Protein AF-A0A9D7RWX4-F1 (afdb_monomer_lite)

Foldseek 3Di:
DADDFDDDDPPPDFDFAWGDKDWDWDQDPVVRDTDIDIDIDTDTDDPDPVVVLVPDPLLSLLLVLLVVLLVLLVVLLVCLVVVNLVVSLVSLLVSLVVLCVSCVSSVPVPSPVSSVVSNVVSVCSPPPVCSVVVVVVSVVVSVVSVPPPD

pLDDT: mean 77.72, std 14.21, range [32.22, 95.69]

Secondary structure (DSSP, 8-state):
-----------SS--EEEEEEEEEEEEETTTTEEEEEEEEEEEE--S-HHHHHHH--HHHHHHHHHHHHHHHHHHHHHHHHTT-HHHHHHHHHHHHHHHHHHHHHHT-HHHHHHHHHHHHHHHHTT-TTTHHHHHHHHHHHHHHHHHS--

Radius of gyration: 19.81 Å; chains: 1; bounding box: 46×36×54 Å

Sequence (150 aa):
MLTEAEVMPDIGQHIVSPIADVNLLYFDMASKNNIDYWQYVSTKVTNDQNLVNTTLNRDVLIAVNEQNAAAIQKTAIDLRDQGKVHDAKALLDEMAETLKKAGELLASPRLTKYSETLEQSAQTIENDAQWNENRKQNTSTMFSVSFNVS

Structure (mmCIF, N/CA/C/O backbone):
data_AF-A0A9D7RWX4-F1
#
_entry.id   AF-A0A9D7RWX4-F1
#
loop_
_atom_site.group_PDB
_atom_site.id
_atom_site.type_symbol
_atom_site.label_atom_id
_atom_site.label_alt_id
_atom_site.label_comp_id
_atom_site.label_asym_id
_atom_site.label_entity_id
_atom_site.label_seq_id
_atom_site.pdbx_PDB_ins_code
_atom_site.Cartn_x
_atom_site.Cartn_y
_atom_site.Cartn_z
_atom_site.occupancy
_atom_site.B_iso_or_equiv
_atom_site.auth_seq_id
_atom_site.auth_comp_id
_atom_site.auth_asym_id
_atom_site.auth_atom_id
_atom_site.pdbx_PDB_model_num
ATOM 1 N N . MET A 1 1 ? -3.589 -3.841 -14.713 1.00 49.16 1 MET A N 1
ATOM 2 C CA . MET A 1 1 ? -3.731 -4.986 -13.785 1.00 49.16 1 MET A CA 1
ATOM 3 C C . MET A 1 1 ? -2.341 -5.323 -13.286 1.00 49.16 1 MET A C 1
ATOM 5 O O . MET A 1 1 ? -1.462 -5.498 -14.119 1.00 49.16 1 MET A O 1
ATOM 9 N N . LEU A 1 2 ? -2.127 -5.325 -11.972 1.00 51.78 2 LEU A N 1
ATOM 10 C CA . LEU A 1 2 ? -0.838 -5.673 -11.378 1.00 51.78 2 LEU A CA 1
ATOM 11 C C . LEU A 1 2 ? -0.927 -7.108 -10.854 1.00 51.78 2 LEU A C 1
ATOM 13 O O . LEU A 1 2 ? -1.963 -7.495 -10.320 1.00 51.78 2 LEU A O 1
ATOM 17 N N . THR A 1 3 ? 0.125 -7.894 -11.073 1.00 60.34 3 THR A N 1
ATOM 18 C CA . THR A 1 3 ? 0.189 -9.301 -10.659 1.00 60.34 3 THR A CA 1
ATOM 19 C C . THR A 1 3 ? 1.406 -9.477 -9.767 1.00 60.34 3 THR A C 1
ATOM 21 O O . THR A 1 3 ? 2.497 -9.047 -10.138 1.00 60.34 3 THR A O 1
ATOM 24 N N . GLU A 1 4 ? 1.214 -10.090 -8.605 1.00 57.94 4 GLU A N 1
ATOM 25 C CA . GLU A 1 4 ? 2.288 -10.450 -7.683 1.00 57.94 4 GLU A CA 1
ATOM 26 C C . GLU A 1 4 ? 2.523 -11.963 -7.752 1.00 57.94 4 GLU A C 1
ATOM 28 O O . GLU A 1 4 ? 1.570 -12.741 -7.817 1.00 57.94 4 GLU A O 1
ATOM 33 N N . ALA A 1 5 ? 3.788 -12.379 -7.782 1.00 67.38 5 ALA A N 1
ATOM 34 C CA . ALA A 1 5 ? 4.178 -13.783 -7.814 1.00 67.38 5 ALA A CA 1
ATOM 35 C C . ALA A 1 5 ? 5.384 -14.005 -6.897 1.00 67.38 5 ALA A C 1
ATOM 37 O O . ALA A 1 5 ? 6.407 -13.332 -7.036 1.00 67.38 5 ALA A O 1
ATOM 38 N N . GLU A 1 6 ? 5.271 -14.968 -5.983 1.00 60.38 6 GLU A N 1
ATOM 39 C CA . GLU A 1 6 ? 6.378 -15.427 -5.145 1.00 60.38 6 GLU A CA 1
ATOM 40 C C . GLU A 1 6 ? 7.108 -16.577 -5.851 1.00 60.38 6 GLU A C 1
ATOM 42 O O . GLU A 1 6 ? 6.484 -17.525 -6.332 1.00 60.38 6 GLU A O 1
ATOM 47 N N . VAL A 1 7 ? 8.437 -16.497 -5.938 1.00 65.94 7 VAL A N 1
ATOM 48 C CA . VAL A 1 7 ? 9.267 -17.487 -6.637 1.00 65.94 7 VAL A CA 1
ATOM 49 C C . VAL A 1 7 ? 10.266 -18.077 -5.654 1.00 65.94 7 VAL A C 1
ATOM 51 O O . VAL A 1 7 ? 11.045 -17.342 -5.049 1.00 65.94 7 VAL A O 1
ATOM 54 N N . MET A 1 8 ? 10.277 -19.406 -5.511 1.00 59.09 8 MET A N 1
ATOM 55 C CA . MET A 1 8 ? 11.283 -20.076 -4.688 1.00 59.09 8 MET A CA 1
ATOM 56 C C . MET A 1 8 ? 12.665 -19.984 -5.353 1.00 59.09 8 MET A C 1
ATOM 58 O O . MET A 1 8 ? 12.787 -20.322 -6.533 1.00 59.09 8 MET A O 1
ATOM 62 N N . PRO A 1 9 ? 13.712 -19.543 -4.631 1.00 57.97 9 PRO A N 1
ATOM 63 C CA . PRO A 1 9 ? 15.046 -19.462 -5.201 1.00 57.97 9 PRO A CA 1
ATOM 64 C C . PRO A 1 9 ? 15.629 -20.869 -5.369 1.00 57.97 9 PRO A C 1
ATOM 66 O O . PRO A 1 9 ? 15.852 -21.575 -4.385 1.00 57.97 9 PRO A O 1
ATOM 69 N N . ASP A 1 10 ? 15.924 -21.266 -6.607 1.00 58.44 10 ASP A N 1
ATOM 70 C CA . ASP A 1 10 ? 16.865 -22.359 -6.844 1.00 58.44 10 ASP A CA 1
ATOM 71 C C . ASP A 1 10 ? 18.276 -21.815 -6.585 1.00 58.44 10 ASP A C 1
ATOM 73 O O . ASP A 1 10 ? 18.762 -20.911 -7.265 1.00 58.44 10 ASP A O 1
ATOM 77 N N . ILE A 1 11 ? 18.909 -22.316 -5.527 1.00 53.94 11 ILE A N 1
ATOM 78 C CA . ILE A 1 11 ? 20.199 -21.832 -5.011 1.00 53.94 11 ILE A CA 1
ATOM 79 C C . ILE A 1 11 ? 21.364 -22.293 -5.920 1.00 53.94 11 ILE A C 1
ATOM 81 O O . ILE A 1 11 ? 22.528 -21.957 -5.688 1.00 53.94 11 ILE A O 1
ATOM 85 N N . GLY A 1 12 ? 21.067 -23.065 -6.972 1.00 48.22 12 GLY A N 1
ATOM 86 C CA . GLY A 1 12 ? 22.015 -23.561 -7.960 1.00 48.22 12 GLY A CA 1
ATOM 87 C C . GLY A 1 12 ? 22.124 -22.682 -9.208 1.00 48.22 12 GLY A C 1
ATOM 88 O O . GLY A 1 12 ? 21.481 -22.947 -10.210 1.00 48.22 12 GLY A O 1
ATOM 89 N N . GLN A 1 13 ? 23.072 -21.740 -9.194 1.00 46.47 13 GLN A N 1
ATOM 90 C CA . GLN A 1 13 ? 23.571 -20.984 -10.360 1.00 46.47 13 GLN A CA 1
ATOM 91 C C . GLN A 1 13 ? 22.641 -19.899 -10.936 1.00 46.47 13 GLN A C 1
ATOM 93 O O . GLN A 1 13 ? 21.438 -19.883 -10.728 1.00 46.47 13 GLN A O 1
ATOM 98 N N . HIS A 1 14 ? 23.249 -18.939 -11.647 1.00 50.00 14 HIS A N 1
ATOM 99 C CA . HIS A 1 14 ? 22.604 -17.814 -12.334 1.00 50.00 14 HIS A CA 1
ATOM 100 C C . HIS A 1 14 ? 21.616 -18.284 -13.415 1.00 50.00 14 HIS A C 1
ATOM 102 O O . HIS A 1 14 ? 21.903 -18.202 -14.609 1.00 50.00 14 HIS A O 1
ATOM 108 N N . ILE A 1 15 ? 20.456 -18.777 -13.009 1.00 58.06 15 ILE A N 1
ATOM 109 C CA . ILE A 1 15 ? 19.410 -19.220 -13.916 1.00 58.06 15 ILE A CA 1
ATOM 110 C C . ILE A 1 15 ? 18.417 -18.066 -14.025 1.00 58.06 15 ILE A C 1
ATOM 112 O O . ILE A 1 15 ? 17.822 -17.627 -13.042 1.00 58.06 15 ILE A O 1
ATOM 116 N N . VAL A 1 16 ? 18.310 -17.505 -15.229 1.00 60.78 16 VAL A N 1
ATOM 117 C CA . VAL A 1 16 ? 17.171 -16.658 -15.578 1.00 60.78 16 VAL A CA 1
ATOM 118 C C . VAL A 1 16 ? 15.968 -17.592 -15.639 1.00 60.78 16 VAL A C 1
ATOM 120 O O . VAL A 1 16 ? 15.891 -18.422 -16.544 1.00 60.78 16 VAL A O 1
ATOM 123 N N . SER A 1 17 ? 15.074 -17.495 -14.661 1.00 65.00 17 SER A N 1
ATOM 124 C CA . SER A 1 17 ? 13.908 -18.374 -14.557 1.00 65.00 17 SER A CA 1
ATOM 125 C C . SER A 1 17 ? 12.666 -17.646 -15.068 1.00 65.00 17 SER A C 1
ATOM 127 O O . SER A 1 17 ? 12.398 -16.531 -14.603 1.00 65.00 17 SER A O 1
ATOM 129 N N . PRO A 1 18 ? 11.902 -18.225 -16.012 1.00 66.38 18 PRO A N 1
ATOM 130 C CA . PRO A 1 18 ? 10.597 -17.685 -16.373 1.00 66.38 18 PRO A CA 1
ATOM 131 C C . PRO A 1 18 ? 9.668 -17.763 -15.155 1.00 66.38 18 PRO A C 1
ATOM 133 O O . PRO A 1 18 ? 9.626 -18.782 -14.467 1.00 66.38 18 PRO A O 1
ATOM 136 N N . ILE A 1 19 ? 8.963 -16.670 -14.868 1.00 71.06 19 ILE A N 1
ATOM 137 C CA . ILE A 1 19 ? 8.047 -16.552 -13.724 1.00 71.06 19 ILE A CA 1
ATOM 138 C C . ILE A 1 19 ? 6.598 -16.632 -14.189 1.00 71.06 19 ILE A C 1
ATOM 140 O O . ILE A 1 19 ? 5.777 -17.283 -13.551 1.00 71.06 19 ILE A O 1
ATOM 144 N N . ALA A 1 20 ? 6.278 -15.937 -15.281 1.00 72.25 20 ALA A N 1
ATOM 145 C CA . ALA A 1 20 ? 4.917 -15.822 -15.772 1.00 72.25 20 ALA A CA 1
ATOM 146 C C . ALA A 1 20 ? 4.886 -15.533 -17.273 1.00 72.25 20 ALA A C 1
ATOM 148 O O . ALA A 1 20 ? 5.704 -14.761 -17.789 1.00 72.25 20 ALA A O 1
ATOM 149 N N . ASP A 1 21 ? 3.867 -16.097 -17.917 1.00 72.31 21 ASP A N 1
ATOM 150 C CA . ASP A 1 21 ? 3.461 -15.777 -19.278 1.00 72.31 21 ASP A CA 1
ATOM 151 C C . ASP A 1 21 ? 2.187 -14.938 -19.206 1.00 72.31 21 ASP A C 1
ATOM 153 O O . ASP A 1 21 ? 1.169 -15.373 -18.661 1.00 72.31 21 ASP A O 1
ATOM 157 N N . VAL A 1 22 ? 2.237 -13.722 -19.745 1.00 74.38 22 VAL A N 1
ATOM 158 C CA . VAL A 1 22 ? 1.064 -12.854 -19.855 1.00 74.38 22 VAL A CA 1
ATOM 159 C C . VAL A 1 22 ? 0.582 -12.898 -21.296 1.00 74.38 22 VAL A C 1
ATOM 161 O O . VAL A 1 22 ? 1.248 -12.383 -22.195 1.00 74.38 22 VAL A O 1
ATOM 164 N N . ASN A 1 23 ? -0.582 -13.513 -21.505 1.00 75.38 23 ASN A N 1
AT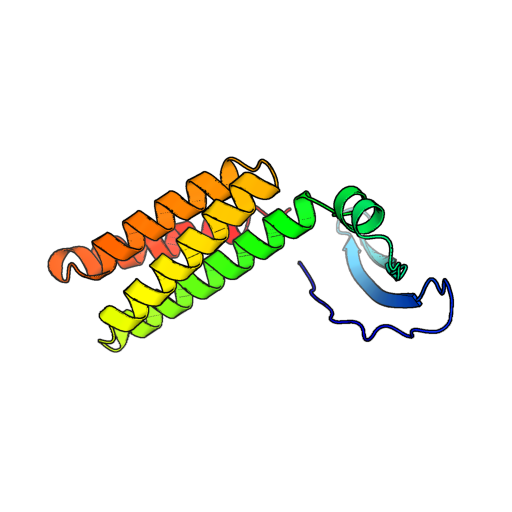OM 165 C CA . ASN A 1 23 ? -1.315 -13.457 -22.763 1.00 75.38 23 ASN A CA 1
ATOM 166 C C . ASN A 1 23 ? -2.490 -12.478 -22.613 1.00 75.38 23 ASN A C 1
ATOM 168 O O . ASN A 1 23 ? -3.318 -12.626 -21.710 1.00 75.38 23 ASN A O 1
ATOM 172 N N . LEU A 1 24 ? -2.552 -11.485 -23.501 1.00 75.31 24 LEU A N 1
ATOM 173 C CA . LEU A 1 24 ? -3.683 -10.579 -23.639 1.00 75.31 24 LEU A CA 1
ATOM 174 C C . LEU A 1 24 ? -4.305 -10.742 -25.027 1.00 75.31 24 LEU A C 1
ATOM 176 O O . LEU A 1 24 ? -3.775 -10.240 -26.018 1.00 75.31 24 LEU A O 1
ATOM 180 N N . LEU A 1 25 ? -5.487 -11.351 -25.061 1.00 80.81 25 LEU A N 1
ATOM 181 C CA . LEU A 1 25 ? -6.350 -11.362 -26.232 1.00 80.81 25 LEU A CA 1
ATOM 182 C C . LEU A 1 25 ? -7.369 -10.226 -26.123 1.00 80.81 25 LEU A C 1
ATOM 184 O O . LEU A 1 25 ? -8.192 -10.209 -25.205 1.00 80.81 25 LEU A O 1
ATOM 188 N N . TYR A 1 26 ? -7.344 -9.288 -27.066 1.00 76.38 26 TYR A N 1
ATOM 189 C CA . TYR A 1 26 ? -8.312 -8.195 -27.100 1.00 76.38 26 TYR A CA 1
ATOM 190 C C . TYR A 1 26 ? -8.792 -7.900 -28.518 1.00 76.38 26 TYR A C 1
ATOM 192 O O . TYR A 1 26 ? -8.064 -8.053 -29.495 1.00 76.38 26 TYR A O 1
ATOM 200 N N . PHE A 1 27 ? -10.046 -7.467 -28.634 1.00 84.00 27 PHE A N 1
ATOM 201 C CA . PHE A 1 27 ? -10.610 -7.024 -29.903 1.00 84.00 27 PHE A CA 1
ATOM 202 C C . PHE A 1 27 ? -10.274 -5.551 -30.116 1.00 84.00 27 PHE A C 1
ATOM 204 O O . PHE A 1 27 ? -10.771 -4.678 -29.401 1.00 84.00 27 PHE A O 1
ATOM 211 N N . ASP A 1 28 ? -9.433 -5.267 -31.103 1.00 77.44 28 ASP A N 1
ATOM 212 C CA . ASP A 1 28 ? -9.143 -3.900 -31.500 1.00 77.44 28 ASP A CA 1
ATOM 213 C C . ASP A 1 28 ? -10.290 -3.357 -32.359 1.00 77.44 28 ASP A C 1
ATOM 215 O O . ASP A 1 28 ? -10.570 -3.837 -33.457 1.00 77.44 28 ASP A O 1
ATOM 219 N N . MET A 1 29 ? -10.955 -2.317 -31.859 1.00 81.50 29 MET A N 1
ATOM 220 C CA . MET A 1 29 ? -12.076 -1.679 -32.546 1.00 81.50 29 MET A CA 1
ATOM 221 C C . MET A 1 29 ? -11.653 -0.900 -33.798 1.00 81.50 29 MET A C 1
ATOM 223 O O . MET A 1 29 ? -12.483 -0.713 -34.691 1.00 81.50 29 MET A O 1
ATOM 227 N N . ALA A 1 30 ? -10.396 -0.449 -33.883 1.00 84.31 30 ALA A N 1
ATOM 228 C CA . ALA A 1 30 ? -9.891 0.283 -35.041 1.00 84.31 30 ALA A CA 1
ATOM 229 C C . ALA A 1 30 ? -9.627 -0.664 -36.217 1.00 84.31 30 ALA A C 1
ATOM 231 O O . ALA A 1 30 ? -10.098 -0.418 -37.329 1.00 84.31 30 ALA A O 1
ATOM 232 N N . SER A 1 31 ? -8.926 -1.772 -35.966 1.00 86.12 31 SER A N 1
ATOM 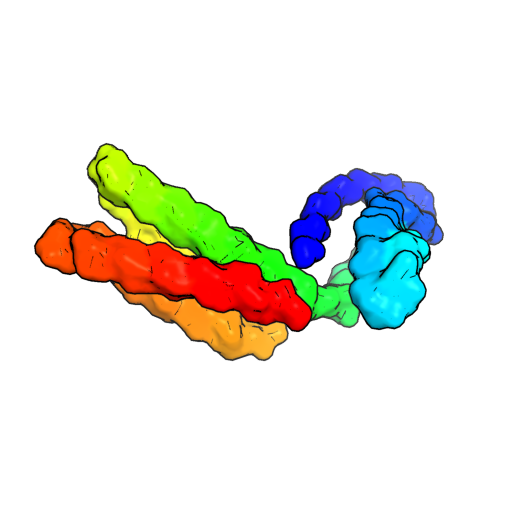233 C CA . SER A 1 31 ? -8.654 -2.790 -36.989 1.00 86.12 31 SER A CA 1
ATOM 234 C C . SER A 1 31 ? -9.771 -3.829 -37.154 1.00 86.12 31 SER A C 1
ATOM 236 O O . SER A 1 31 ? -9.760 -4.569 -38.136 1.00 86.12 31 SER A O 1
ATOM 238 N N . LYS A 1 32 ? -10.753 -3.862 -36.241 1.00 87.25 32 LYS A N 1
ATOM 239 C CA . LYS A 1 32 ? -11.847 -4.852 -36.159 1.00 87.25 32 LYS A CA 1
ATOM 240 C C . LYS A 1 32 ? -11.362 -6.302 -36.106 1.00 87.25 32 LYS A C 1
ATOM 242 O O . LYS A 1 32 ? -12.053 -7.205 -36.577 1.00 87.25 32 LYS A O 1
ATOM 247 N N . ASN A 1 33 ? -10.187 -6.517 -35.527 1.00 83.62 33 ASN A N 1
ATOM 248 C CA . ASN A 1 33 ? -9.561 -7.824 -35.410 1.00 83.62 33 ASN A CA 1
ATOM 249 C C . ASN A 1 33 ? -9.248 -8.137 -33.948 1.00 83.62 33 ASN A C 1
ATOM 251 O O . ASN A 1 33 ? -9.019 -7.239 -33.139 1.00 83.62 33 ASN A O 1
ATOM 255 N N . ASN A 1 34 ? -9.194 -9.427 -33.621 1.00 84.50 34 ASN A N 1
ATOM 256 C CA . ASN A 1 34 ? -8.598 -9.866 -32.367 1.00 84.50 34 ASN A CA 1
ATOM 257 C C . ASN A 1 34 ? -7.075 -9.768 -32.489 1.00 84.50 34 ASN A C 1
ATOM 259 O O . ASN A 1 34 ? -6.495 -10.317 -33.427 1.00 84.50 34 ASN A O 1
ATOM 263 N N . ILE A 1 35 ? -6.453 -9.069 -31.549 1.00 82.25 35 ILE A N 1
ATOM 264 C CA . ILE A 1 35 ? -5.007 -8.980 -31.393 1.00 82.25 35 ILE A CA 1
ATOM 265 C C . ILE A 1 35 ? -4.627 -9.821 -30.181 1.00 82.25 35 ILE A C 1
ATOM 267 O O . ILE A 1 35 ? -5.264 -9.739 -29.130 1.00 82.25 35 ILE A O 1
ATOM 271 N N . ASP A 1 36 ? -3.593 -10.632 -30.359 1.00 81.31 36 ASP A N 1
ATOM 272 C CA . ASP A 1 36 ? -3.019 -11.481 -29.326 1.00 81.31 36 ASP A CA 1
ATOM 273 C C . ASP A 1 36 ? -1.629 -10.939 -28.979 1.00 81.31 36 ASP A C 1
ATOM 275 O O . ASP A 1 36 ? -0.760 -10.821 -29.850 1.00 81.31 36 ASP A O 1
ATOM 279 N N . TYR A 1 37 ? -1.442 -10.534 -27.726 1.00 79.50 37 TYR A N 1
ATOM 280 C CA . TYR A 1 37 ? -0.199 -9.960 -27.229 1.00 79.50 37 TYR A CA 1
ATOM 281 C C . TYR A 1 37 ? 0.407 -10.871 -26.167 1.00 79.50 37 TYR A C 1
ATOM 283 O O . TYR A 1 37 ? -0.257 -11.255 -25.205 1.00 79.50 37 TYR A O 1
ATOM 291 N N . TRP A 1 38 ? 1.691 -11.177 -26.338 1.00 71.38 38 TRP A N 1
ATOM 292 C CA . TRP A 1 38 ? 2.428 -12.111 -25.497 1.00 71.38 38 TRP A CA 1
ATOM 293 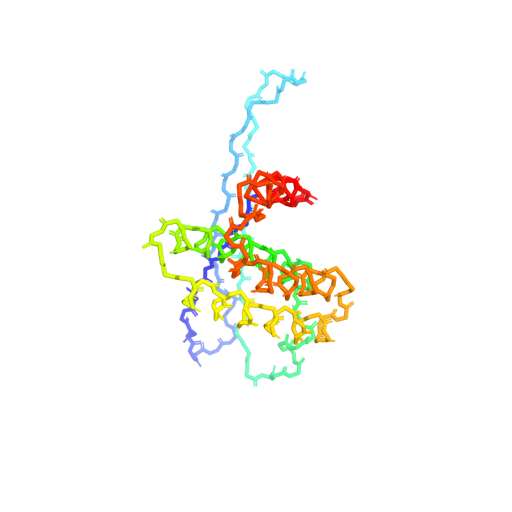C C . TRP A 1 38 ? 3.601 -11.400 -24.843 1.00 71.38 38 TRP A C 1
ATOM 295 O O . TRP A 1 38 ? 4.412 -10.769 -25.525 1.00 71.38 38 TRP A O 1
ATOM 305 N N . GLN A 1 39 ? 3.725 -11.544 -23.528 1.00 75.00 39 GLN A N 1
ATOM 306 C CA . GLN A 1 39 ? 4.874 -11.042 -22.794 1.00 75.00 39 GLN A CA 1
ATOM 307 C C . GLN A 1 39 ? 5.379 -12.077 -21.794 1.00 75.00 39 GLN A C 1
ATOM 309 O O . GLN A 1 39 ? 4.611 -12.657 -21.030 1.00 75.00 39 GLN A O 1
ATOM 314 N N . TYR A 1 40 ? 6.696 -12.267 -21.803 1.00 70.44 40 TYR A N 1
ATOM 315 C CA . TYR A 1 40 ? 7.408 -13.163 -20.902 1.00 70.44 40 TYR A CA 1
ATOM 316 C C . TYR A 1 40 ? 8.036 -12.353 -19.771 1.00 70.44 40 TYR A C 1
ATOM 318 O O . TYR A 1 40 ? 8.724 -11.359 -20.024 1.00 70.44 40 TYR A O 1
ATOM 326 N N . VAL A 1 41 ? 7.825 -12.781 -18.527 1.00 76.19 41 VAL A N 1
ATOM 327 C CA . VAL A 1 41 ? 8.464 -12.190 -17.346 1.00 76.19 41 VAL A CA 1
ATOM 328 C C . VAL A 1 41 ? 9.426 -13.207 -16.748 1.00 76.19 41 VAL A C 1
ATOM 330 O O . VAL A 1 41 ? 9.039 -14.332 -16.439 1.00 76.19 41 VAL A O 1
ATOM 333 N N . SER A 1 42 ? 10.684 -12.810 -16.562 1.00 74.25 42 SER A N 1
ATOM 334 C CA . SER A 1 42 ? 11.736 -13.658 -15.996 1.00 74.25 42 SER A CA 1
ATOM 335 C C . SER A 1 42 ? 12.429 -12.985 -14.816 1.00 74.25 42 SER A C 1
ATOM 337 O O . SER A 1 42 ? 12.603 -11.767 -14.825 1.00 74.25 42 SER A O 1
ATOM 339 N N . THR A 1 43 ? 12.895 -13.772 -13.847 1.00 73.62 43 THR A N 1
ATOM 340 C CA . THR A 1 43 ? 13.728 -13.297 -12.731 1.00 73.62 43 THR A CA 1
ATOM 341 C C . THR A 1 43 ? 15.158 -13.788 -12.873 1.00 73.62 43 THR A C 1
ATOM 343 O O . THR A 1 43 ? 15.411 -14.851 -13.438 1.00 73.62 43 THR A O 1
ATOM 346 N N . LYS A 1 44 ? 16.097 -13.021 -12.320 1.00 75.12 44 LYS A N 1
ATOM 347 C CA . LYS A 1 44 ? 17.466 -13.459 -12.072 1.00 75.12 44 LYS A CA 1
ATOM 348 C C . LYS A 1 44 ? 17.718 -13.405 -10.570 1.00 75.12 44 LYS A C 1
ATOM 350 O O . LYS A 1 44 ? 17.650 -12.334 -9.972 1.00 75.12 44 LYS A O 1
ATOM 355 N N . VAL A 1 45 ? 18.063 -14.546 -9.982 1.00 74.94 45 VAL A N 1
ATOM 356 C CA . VAL A 1 45 ? 18.421 -14.636 -8.561 1.00 74.94 45 VAL A CA 1
ATOM 357 C C . VAL A 1 45 ? 19.888 -14.235 -8.375 1.00 74.94 45 VAL A C 1
ATOM 359 O O . VAL A 1 45 ? 20.758 -14.618 -9.161 1.00 74.94 45 VAL A O 1
ATOM 362 N N . THR A 1 46 ? 20.169 -13.430 -7.351 1.00 75.12 46 THR A N 1
ATOM 363 C CA . THR A 1 46 ? 21.522 -12.990 -6.989 1.00 75.12 46 THR A CA 1
ATOM 364 C C . THR A 1 46 ? 21.658 -12.883 -5.473 1.00 75.12 46 THR A C 1
ATOM 366 O O . THR A 1 46 ? 20.705 -12.514 -4.792 1.00 75.12 46 THR A O 1
ATOM 369 N N . ASN A 1 47 ? 22.857 -13.165 -4.959 1.00 76.81 47 ASN A N 1
ATOM 370 C CA . ASN A 1 47 ? 23.208 -12.971 -3.547 1.00 76.81 47 ASN A CA 1
ATOM 371 C C . ASN A 1 47 ? 23.824 -11.582 -3.281 1.00 76.81 47 ASN A C 1
ATOM 373 O O . ASN A 1 47 ? 24.180 -11.272 -2.146 1.00 76.81 47 ASN A O 1
ATOM 377 N N . ASP A 1 48 ? 23.991 -10.751 -4.316 1.00 80.94 48 ASP A N 1
ATOM 378 C CA . ASP A 1 48 ? 24.487 -9.381 -4.177 1.00 80.94 48 ASP A CA 1
ATOM 379 C C . ASP A 1 48 ? 23.336 -8.419 -3.849 1.00 80.94 48 ASP A C 1
ATOM 381 O O . ASP A 1 48 ? 22.575 -8.005 -4.728 1.00 80.94 48 ASP A O 1
ATOM 385 N N . GLN A 1 49 ? 23.238 -8.033 -2.576 1.00 75.69 49 GLN A N 1
ATOM 386 C CA . GLN A 1 49 ? 22.215 -7.108 -2.087 1.00 75.69 49 GLN A CA 1
ATOM 387 C C . GLN A 1 49 ? 22.274 -5.730 -2.773 1.00 75.69 49 GLN A C 1
ATOM 389 O O . GLN A 1 49 ? 21.236 -5.092 -2.955 1.00 75.69 49 GLN A O 1
ATOM 394 N N . ASN A 1 50 ? 23.455 -5.261 -3.194 1.00 78.31 50 ASN A N 1
ATOM 395 C CA . ASN A 1 50 ? 23.578 -3.980 -3.894 1.00 78.31 50 ASN A CA 1
ATOM 396 C C . ASN A 1 50 ? 22.985 -4.066 -5.304 1.00 78.31 50 ASN A C 1
ATOM 398 O O . ASN A 1 50 ? 22.323 -3.129 -5.761 1.00 78.31 50 ASN A O 1
ATOM 402 N N . LEU A 1 51 ? 23.173 -5.203 -5.979 1.00 75.19 51 LEU A N 1
ATOM 403 C CA . LEU A 1 51 ? 22.553 -5.458 -7.277 1.00 75.19 51 LEU A CA 1
ATOM 404 C C . LEU A 1 51 ? 21.025 -5.550 -7.158 1.00 75.19 51 LEU A C 1
ATOM 406 O O . LEU A 1 51 ? 20.319 -5.001 -8.000 1.00 75.19 51 LEU A O 1
ATOM 410 N N . VAL A 1 52 ? 20.505 -6.164 -6.089 1.00 74.56 52 VAL A N 1
ATOM 411 C CA . VAL A 1 52 ? 19.056 -6.187 -5.811 1.00 74.56 52 VAL A CA 1
ATOM 412 C C . VAL A 1 52 ? 18.525 -4.766 -5.655 1.00 74.56 52 VAL A C 1
ATOM 414 O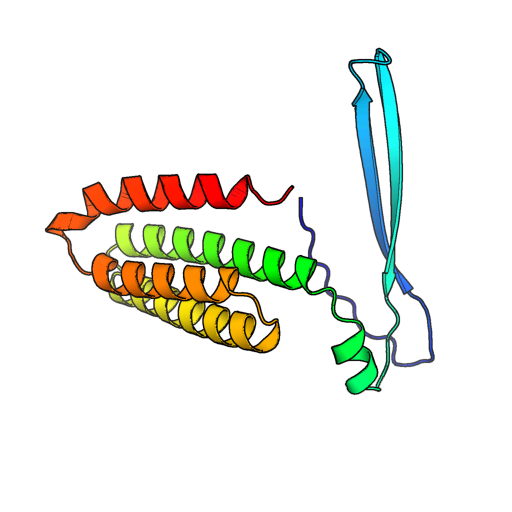 O . VAL A 1 52 ? 17.616 -4.373 -6.379 1.00 74.56 52 VAL A O 1
ATOM 417 N N . ASN A 1 53 ? 19.144 -3.966 -4.782 1.00 71.38 53 ASN A N 1
ATOM 418 C CA . ASN A 1 53 ? 18.699 -2.602 -4.487 1.00 71.38 53 ASN A CA 1
ATOM 419 C C . ASN A 1 53 ? 18.736 -1.672 -5.714 1.00 71.38 53 ASN A C 1
ATOM 421 O O . ASN A 1 53 ? 17.923 -0.755 -5.818 1.00 71.38 53 ASN A O 1
ATOM 425 N N . THR A 1 54 ? 19.663 -1.898 -6.648 1.00 75.06 54 THR A N 1
ATOM 426 C CA . THR A 1 54 ? 19.790 -1.104 -7.885 1.00 75.06 54 THR A CA 1
ATOM 427 C C . THR A 1 54 ? 18.879 -1.585 -9.017 1.00 75.06 54 THR A C 1
ATOM 429 O O . THR A 1 54 ? 18.596 -0.808 -9.926 1.00 75.06 54 THR A O 1
ATOM 432 N N . THR A 1 55 ? 18.378 -2.823 -8.946 1.00 78.06 55 THR A N 1
ATOM 433 C CA . THR A 1 55 ? 17.492 -3.429 -9.961 1.00 78.06 55 THR A CA 1
ATOM 434 C C . THR A 1 55 ? 16.006 -3.328 -9.581 1.00 78.06 55 THR A C 1
ATOM 436 O O . THR A 1 55 ? 15.137 -3.778 -10.326 1.00 78.06 55 THR A O 1
ATOM 439 N N . LEU A 1 56 ? 15.679 -2.713 -8.438 1.00 78.19 56 LEU A N 1
ATOM 440 C CA . LEU A 1 56 ? 14.294 -2.499 -8.019 1.00 78.19 56 LEU A CA 1
ATOM 441 C C . LEU A 1 56 ? 13.541 -1.628 -9.030 1.00 78.19 56 LEU A C 1
ATOM 443 O O . LEU A 1 56 ? 13.904 -0.476 -9.282 1.00 78.19 56 LEU A O 1
ATOM 447 N N . ASN A 1 57 ? 12.433 -2.154 -9.552 1.00 83.25 57 ASN A N 1
ATOM 448 C CA . ASN A 1 57 ? 11.496 -1.356 -10.325 1.00 83.25 57 ASN A CA 1
ATOM 449 C C . ASN A 1 57 ? 10.656 -0.502 -9.364 1.00 83.25 57 ASN A C 1
ATOM 451 O O . ASN A 1 57 ? 9.678 -0.969 -8.776 1.00 83.25 57 ASN A O 1
ATOM 455 N N . ARG A 1 58 ? 11.084 0.752 -9.188 1.00 84.50 58 ARG A N 1
ATOM 456 C CA . ARG A 1 58 ? 10.449 1.720 -8.285 1.00 84.50 58 ARG A CA 1
ATOM 457 C C . ARG A 1 58 ? 8.965 1.911 -8.584 1.00 84.50 58 ARG A C 1
ATOM 459 O O . ARG A 1 58 ? 8.177 1.910 -7.646 1.00 84.50 58 ARG A O 1
ATOM 466 N N . ASP A 1 59 ? 8.584 2.025 -9.854 1.00 80.56 59 ASP A N 1
ATOM 467 C CA . ASP A 1 59 ? 7.196 2.292 -10.247 1.00 80.56 59 ASP A CA 1
ATOM 468 C C . ASP A 1 59 ? 6.277 1.121 -9.892 1.00 80.56 59 ASP A C 1
ATOM 470 O O . ASP A 1 59 ? 5.188 1.322 -9.355 1.00 80.56 59 ASP A O 1
ATOM 474 N N . VAL A 1 60 ? 6.751 -0.113 -10.099 1.00 81.94 60 VAL A N 1
ATOM 475 C CA . VAL A 1 60 ? 6.018 -1.321 -9.693 1.00 81.94 60 VAL A CA 1
ATOM 476 C C . VAL A 1 60 ? 5.856 -1.370 -8.175 1.00 81.94 60 VAL A C 1
ATOM 478 O O . VAL A 1 60 ? 4.753 -1.607 -7.691 1.00 81.94 60 VAL A O 1
ATOM 481 N N . LEU A 1 61 ? 6.916 -1.095 -7.411 1.00 83.44 61 LEU A N 1
ATOM 482 C CA . LEU A 1 61 ? 6.841 -1.093 -5.947 1.00 83.44 61 LEU A CA 1
ATOM 483 C C . LEU A 1 61 ? 5.907 -0.002 -5.412 1.00 83.44 61 LEU A C 1
ATOM 485 O O . LEU A 1 61 ? 5.165 -0.254 -4.463 1.00 83.44 61 LEU A O 1
ATOM 489 N N . ILE A 1 62 ? 5.907 1.187 -6.019 1.00 84.00 62 ILE A N 1
ATOM 490 C CA . ILE A 1 62 ? 4.956 2.254 -5.685 1.00 84.00 62 ILE A CA 1
ATOM 491 C C . ILE A 1 62 ? 3.525 1.769 -5.942 1.00 84.00 62 ILE A C 1
ATOM 493 O O . ILE A 1 62 ? 2.687 1.852 -5.046 1.00 84.00 62 ILE A O 1
ATOM 497 N N . ALA A 1 63 ? 3.256 1.194 -7.115 1.00 81.44 63 ALA A N 1
ATOM 498 C CA . ALA A 1 63 ? 1.924 0.715 -7.478 1.00 81.44 63 ALA A CA 1
ATOM 499 C C . ALA A 1 63 ? 1.424 -0.435 -6.580 1.00 81.44 63 ALA A C 1
ATOM 501 O O . ALA A 1 63 ? 0.237 -0.478 -6.252 1.00 81.44 63 ALA A O 1
ATOM 502 N N . VAL A 1 64 ? 2.307 -1.346 -6.155 1.00 84.19 64 VAL A N 1
ATOM 503 C CA . VAL A 1 64 ? 1.977 -2.413 -5.189 1.00 84.19 64 VAL A CA 1
ATOM 504 C C . VAL A 1 64 ? 1.599 -1.817 -3.834 1.00 84.19 64 VAL A C 1
ATOM 506 O O . VAL A 1 64 ? 0.553 -2.152 -3.283 1.00 84.19 64 VAL A O 1
ATOM 509 N N . ASN A 1 65 ? 2.409 -0.890 -3.310 1.00 86.75 65 ASN A N 1
ATOM 510 C CA . ASN A 1 65 ? 2.132 -0.243 -2.023 1.00 86.75 65 ASN A CA 1
ATOM 511 C C . ASN A 1 65 ? 0.796 0.515 -2.038 1.00 86.75 65 ASN A C 1
ATOM 513 O O . ASN A 1 65 ? 0.048 0.465 -1.064 1.00 86.75 65 ASN A O 1
ATOM 517 N N . GLU A 1 66 ? 0.457 1.164 -3.152 1.00 86.62 66 GLU A N 1
ATOM 518 C CA . GLU A 1 66 ? -0.834 1.839 -3.325 1.00 86.62 66 GLU A CA 1
ATOM 519 C C . GLU A 1 66 ? -2.018 0.870 -3.341 1.00 86.62 66 GLU A C 1
ATOM 521 O O . GLU A 1 66 ? -3.056 1.157 -2.742 1.00 86.62 66 GLU A O 1
ATOM 526 N N . GLN A 1 67 ? -1.875 -0.284 -3.995 1.00 84.38 67 GLN A N 1
ATOM 527 C CA . GLN A 1 67 ? -2.924 -1.307 -4.017 1.00 84.38 67 GLN A CA 1
ATOM 528 C C . GLN A 1 67 ? -3.135 -1.932 -2.640 1.00 84.38 67 GLN A C 1
ATOM 530 O O . GLN A 1 67 ? -4.281 -2.082 -2.209 1.00 84.38 67 GLN A O 1
ATOM 535 N N . ASN A 1 68 ? -2.048 -2.216 -1.922 1.00 86.62 68 ASN A N 1
ATOM 536 C CA . ASN A 1 68 ? -2.116 -2.715 -0.552 1.00 86.62 68 ASN A CA 1
ATOM 537 C C . ASN A 1 68 ? -2.798 -1.696 0.366 1.00 86.62 68 ASN A C 1
ATOM 539 O O . ASN A 1 68 ? -3.721 -2.053 1.096 1.00 86.62 68 ASN A O 1
ATOM 543 N N . ALA A 1 69 ? -2.433 -0.416 0.264 1.00 86.44 69 ALA A N 1
ATOM 544 C CA . ALA A 1 69 ? -3.069 0.655 1.024 1.00 86.44 69 ALA A CA 1
ATOM 545 C C . ALA A 1 69 ? -4.579 0.756 0.763 1.00 86.44 69 ALA A C 1
ATOM 547 O O . ALA A 1 69 ? -5.363 0.857 1.707 1.00 86.44 69 ALA A O 1
ATOM 548 N N . ALA A 1 70 ? -5.004 0.666 -0.501 1.00 86.25 70 ALA A N 1
ATOM 549 C CA . ALA A 1 70 ? -6.420 0.680 -0.857 1.00 86.25 70 ALA A CA 1
ATOM 550 C C . ALA A 1 70 ? -7.177 -0.534 -0.281 1.00 86.25 70 ALA A C 1
ATOM 552 O O . ALA A 1 70 ? -8.279 -0.387 0.254 1.00 86.25 70 ALA A O 1
ATOM 553 N N . ALA A 1 71 ? -6.582 -1.731 -0.340 1.00 86.19 71 ALA A N 1
ATOM 554 C CA . ALA A 1 71 ? -7.165 -2.946 0.232 1.00 86.19 71 ALA A CA 1
ATOM 555 C C . ALA A 1 71 ? -7.284 -2.873 1.766 1.00 86.19 71 ALA A C 1
ATOM 557 O O . ALA A 1 71 ? -8.315 -3.253 2.336 1.00 86.19 71 ALA A O 1
ATOM 558 N N . ILE A 1 72 ? -6.265 -2.330 2.434 1.00 90.88 72 ILE A N 1
ATOM 559 C CA . ILE A 1 72 ? -6.276 -2.089 3.877 1.00 90.88 72 ILE A CA 1
ATOM 560 C C . ILE A 1 72 ? -7.350 -1.072 4.253 1.00 90.88 72 ILE A C 1
ATOM 562 O O . ILE A 1 72 ? -8.133 -1.322 5.167 1.00 90.88 72 ILE A O 1
ATOM 566 N N . GLN A 1 73 ? -7.457 0.033 3.519 1.00 86.75 73 GLN A N 1
ATOM 567 C CA . GLN A 1 73 ? -8.462 1.056 3.787 1.00 86.75 73 GLN A CA 1
ATOM 568 C C . GLN A 1 73 ? -9.887 0.495 3.686 1.00 86.75 73 GLN A C 1
ATOM 570 O O . GLN A 1 73 ? -10.729 0.790 4.535 1.00 86.75 73 GLN A O 1
ATOM 575 N N . LYS A 1 74 ? -10.147 -0.380 2.706 1.00 88.62 74 LYS A N 1
ATOM 576 C CA . LYS A 1 74 ? -11.415 -1.115 2.610 1.00 88.62 74 LYS A CA 1
ATOM 577 C C . LYS A 1 74 ? -11.653 -2.003 3.833 1.00 88.62 74 LYS A C 1
ATOM 579 O O . LYS A 1 74 ? -12.718 -1.939 4.438 1.00 88.62 74 LYS A O 1
ATOM 584 N N . THR A 1 75 ? -10.651 -2.790 4.214 1.00 90.88 75 THR A N 1
ATOM 585 C CA . THR A 1 75 ? -10.739 -3.694 5.370 1.00 90.88 75 THR A CA 1
ATOM 586 C C . THR A 1 75 ? -10.997 -2.922 6.666 1.00 90.88 75 THR A C 1
ATOM 588 O O . THR A 1 75 ? -11.819 -3.338 7.478 1.00 90.88 75 THR A O 1
ATOM 591 N N . ALA A 1 76 ? -10.362 -1.764 6.845 1.00 89.25 76 ALA A N 1
ATOM 592 C CA . ALA A 1 76 ? -10.590 -0.892 7.991 1.00 89.25 76 ALA A CA 1
ATOM 593 C C . ALA A 1 76 ? -12.030 -0.350 8.032 1.00 89.25 76 ALA A C 1
ATOM 595 O O . ALA A 1 76 ? -12.651 -0.336 9.094 1.00 89.25 76 ALA A O 1
ATOM 596 N N . ILE A 1 77 ? -12.601 0.036 6.885 1.00 88.25 77 ILE A N 1
ATOM 597 C CA . ILE A 1 77 ? -14.015 0.439 6.805 1.00 88.25 77 ILE A CA 1
ATOM 598 C C . ILE A 1 77 ? -14.932 -0.720 7.211 1.00 88.25 77 ILE A C 1
ATOM 600 O O . ILE A 1 77 ? -15.833 -0.524 8.027 1.00 88.25 77 ILE A O 1
ATOM 604 N N . ASP A 1 78 ? -14.671 -1.927 6.709 1.00 89.62 78 ASP A N 1
ATOM 605 C CA . ASP A 1 78 ? -15.463 -3.116 7.038 1.00 89.62 78 ASP A CA 1
ATOM 606 C C . ASP A 1 78 ? -15.357 -3.484 8.532 1.00 89.62 78 ASP A C 1
ATOM 608 O O . ASP A 1 78 ? -16.352 -3.863 9.155 1.00 89.62 78 ASP A O 1
ATOM 612 N N . LEU A 1 79 ? -14.170 -3.351 9.138 1.00 91.44 79 LEU A N 1
ATOM 613 C CA . LEU A 1 79 ? -13.958 -3.548 10.578 1.00 91.44 79 LEU A CA 1
ATOM 614 C C . LEU A 1 79 ? -14.710 -2.501 11.403 1.00 91.44 79 LEU A C 1
ATOM 616 O O . LEU A 1 79 ? -15.356 -2.838 12.398 1.00 91.44 79 LEU A O 1
ATOM 620 N N . ARG A 1 80 ? -14.683 -1.239 10.973 1.00 88.38 80 ARG A N 1
ATOM 621 C CA . ARG A 1 80 ? -15.420 -0.166 11.639 1.00 88.38 80 ARG A CA 1
ATOM 622 C C . ARG A 1 80 ? -16.927 -0.380 11.570 1.00 88.38 80 ARG A C 1
ATOM 624 O O . ARG A 1 80 ? -17.591 -0.228 12.593 1.00 88.38 80 ARG A O 1
ATOM 631 N N . ASP A 1 81 ? -17.452 -0.789 10.419 1.00 87.44 81 ASP A N 1
ATOM 632 C CA . ASP A 1 81 ? -18.869 -1.129 10.244 1.00 87.44 81 ASP A CA 1
ATOM 633 C C . ASP A 1 81 ? -19.305 -2.300 11.149 1.00 87.44 81 ASP A C 1
ATOM 635 O O . ASP A 1 81 ? -20.455 -2.358 11.580 1.00 87.44 81 ASP A O 1
ATOM 639 N N . GLN A 1 82 ? -18.383 -3.200 11.510 1.00 91.00 82 GLN A N 1
ATOM 640 C CA . GLN A 1 82 ? -18.604 -4.267 12.500 1.00 91.00 82 GLN A CA 1
ATOM 641 C C . GLN A 1 82 ? -18.507 -3.791 13.963 1.00 91.00 82 GLN A C 1
ATOM 643 O O . GLN A 1 82 ? -18.624 -4.603 14.880 1.00 91.00 82 GLN A O 1
ATOM 648 N N . GLY A 1 83 ? -18.250 -2.503 14.206 1.00 89.69 83 GLY A N 1
ATOM 649 C CA . GLY A 1 83 ? -18.015 -1.942 15.539 1.00 89.69 83 GLY A CA 1
ATOM 650 C C . GLY A 1 83 ? -16.593 -2.147 16.075 1.00 89.69 83 GLY A C 1
ATOM 651 O O . GLY A 1 83 ? -16.306 -1.750 17.202 1.00 89.69 83 GLY A O 1
ATOM 652 N N . LYS A 1 84 ? -15.674 -2.719 15.284 1.00 93.31 84 LYS A N 1
ATOM 653 C CA . LYS A 1 84 ? -14.267 -2.948 15.661 1.00 93.31 84 LYS A CA 1
ATOM 654 C C . LYS A 1 84 ? -13.414 -1.717 15.360 1.00 93.31 84 LYS A C 1
ATOM 656 O O . LYS A 1 84 ? -12.503 -1.738 14.539 1.00 93.31 84 LYS A O 1
ATOM 661 N N . VAL A 1 85 ? -13.750 -0.613 16.021 1.00 90.75 85 VAL A N 1
ATOM 662 C CA . VAL A 1 85 ? -13.146 0.710 15.782 1.00 90.75 85 VAL A CA 1
ATOM 663 C C . VAL A 1 85 ? -11.641 0.708 16.020 1.00 90.75 85 VAL A C 1
ATOM 665 O O . VAL A 1 85 ? -10.884 1.225 15.205 1.00 90.75 85 VAL A O 1
ATOM 668 N N . HIS A 1 86 ? -11.219 0.100 17.128 1.00 92.12 86 HIS A N 1
ATOM 669 C CA . HIS A 1 86 ? -9.817 0.044 17.517 1.00 92.12 86 HIS A CA 1
ATOM 670 C C . HIS A 1 86 ? -8.984 -0.768 16.514 1.00 92.12 86 HIS A C 1
ATOM 672 O O . HIS A 1 86 ? -7.918 -0.320 16.102 1.00 92.12 86 HIS A O 1
ATOM 678 N N . ASP A 1 87 ? -9.499 -1.917 16.066 1.00 91.88 87 ASP A N 1
ATOM 679 C CA . ASP A 1 87 ? -8.821 -2.762 15.075 1.00 91.88 87 ASP A CA 1
ATOM 680 C C . ASP A 1 87 ? -8.718 -2.054 13.718 1.00 91.88 87 ASP A C 1
ATOM 682 O O . ASP A 1 87 ? -7.680 -2.102 13.065 1.00 91.88 87 ASP A O 1
ATOM 686 N N . ALA A 1 88 ? -9.777 -1.347 13.311 1.00 91.69 88 ALA A N 1
ATOM 687 C CA . ALA A 1 88 ? -9.783 -0.561 12.083 1.00 91.69 88 ALA A CA 1
ATOM 688 C C . ALA A 1 88 ? -8.739 0.565 12.107 1.00 91.69 88 ALA A C 1
ATOM 690 O O . ALA A 1 88 ? -8.040 0.781 11.119 1.00 91.69 88 ALA A O 1
ATOM 691 N N . LYS A 1 89 ? -8.620 1.267 13.240 1.00 92.75 89 LYS A N 1
ATOM 692 C CA . LYS A 1 89 ? -7.617 2.316 13.437 1.00 92.75 89 LYS A CA 1
ATOM 693 C C . LYS A 1 89 ? -6.199 1.757 13.404 1.00 92.75 89 LYS A C 1
ATOM 695 O O . LYS A 1 89 ? -5.386 2.257 12.636 1.00 92.75 89 LYS A O 1
ATOM 700 N N . ALA A 1 90 ? -5.934 0.697 14.168 1.00 94.56 90 ALA A N 1
ATOM 701 C CA . ALA A 1 90 ? -4.617 0.066 14.211 1.00 94.56 90 ALA A CA 1
ATOM 702 C C . ALA A 1 90 ?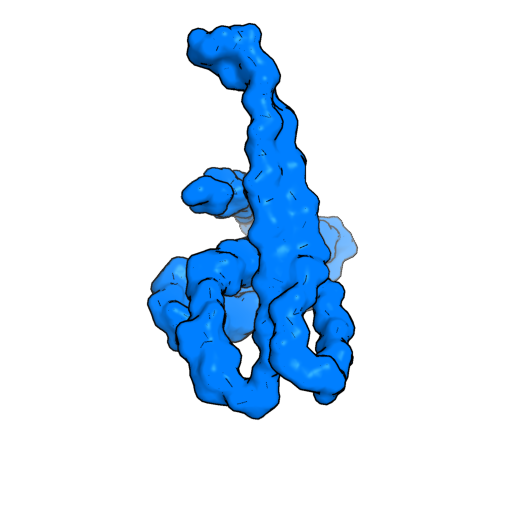 -4.145 -0.366 12.814 1.00 94.56 90 ALA A C 1
ATOM 704 O O . ALA A 1 90 ? -2.994 -0.139 12.454 1.00 94.56 90 ALA A O 1
ATOM 705 N N . LEU A 1 91 ? -5.056 -0.913 12.001 1.00 93.62 91 LEU A N 1
ATOM 706 C CA . LEU A 1 91 ? -4.753 -1.329 10.634 1.00 93.62 91 LEU A CA 1
ATOM 707 C C . LEU A 1 91 ? -4.391 -0.144 9.716 1.00 93.62 91 LEU A C 1
ATOM 709 O O . LEU A 1 91 ? -3.500 -0.256 8.874 1.00 93.62 91 LEU A O 1
ATOM 713 N N . LEU A 1 92 ? -5.072 0.997 9.869 1.00 92.94 92 LEU A N 1
ATOM 714 C CA . LEU A 1 92 ? -4.764 2.218 9.116 1.00 92.94 92 LEU A CA 1
ATOM 715 C C . LEU A 1 92 ? -3.431 2.838 9.554 1.00 92.94 92 LEU A C 1
ATOM 717 O O . LEU A 1 92 ? -2.658 3.249 8.689 1.00 92.94 92 LEU A O 1
ATOM 721 N N . ASP A 1 93 ? -3.151 2.867 10.859 1.00 95.25 93 ASP A N 1
ATOM 722 C CA . ASP A 1 93 ? -1.897 3.385 11.419 1.00 95.25 93 ASP A CA 1
ATOM 723 C C . ASP A 1 93 ? -0.688 2.544 10.964 1.00 95.25 93 ASP A C 1
ATOM 725 O O . ASP A 1 93 ? 0.314 3.087 10.498 1.00 95.25 93 ASP A O 1
ATOM 729 N N . GLU A 1 94 ? -0.795 1.211 11.008 1.00 95.38 94 GLU A N 1
ATOM 730 C CA . GLU A 1 94 ? 0.260 0.298 10.541 1.00 95.38 94 GLU A CA 1
ATOM 731 C C . GLU A 1 94 ? 0.567 0.491 9.048 1.00 95.38 94 GLU A C 1
ATOM 733 O O . GLU A 1 94 ? 1.730 0.539 8.618 1.00 95.38 94 GLU A O 1
ATOM 738 N N . MET A 1 95 ? -0.480 0.641 8.235 1.00 94.75 95 MET A N 1
ATOM 739 C CA . MET A 1 95 ? -0.315 0.870 6.806 1.00 94.75 95 MET A CA 1
ATOM 740 C C . MET A 1 95 ? 0.257 2.259 6.514 1.00 94.75 95 MET A C 1
ATOM 742 O O . MET A 1 95 ? 1.094 2.387 5.618 1.00 94.75 95 MET A O 1
ATOM 746 N N . ALA A 1 96 ? -0.124 3.287 7.276 1.00 93.62 96 ALA A N 1
ATOM 747 C CA . ALA A 1 96 ? 0.482 4.610 7.171 1.00 93.62 96 ALA A CA 1
ATOM 748 C C . ALA A 1 96 ? 1.994 4.548 7.431 1.00 93.62 96 ALA A C 1
ATOM 750 O O . ALA A 1 96 ? 2.785 4.960 6.582 1.00 93.62 96 ALA A O 1
ATOM 751 N N . GLU A 1 97 ? 2.425 3.925 8.531 1.00 95.69 97 GLU A N 1
ATOM 752 C CA . GLU A 1 97 ? 3.855 3.761 8.814 1.00 95.69 97 GLU A CA 1
ATOM 753 C C . GLU A 1 97 ? 4.602 3.025 7.693 1.00 95.69 97 GLU A C 1
ATOM 755 O O . GLU A 1 97 ? 5.733 3.385 7.344 1.00 95.69 97 GLU A O 1
ATOM 760 N N . THR A 1 98 ? 3.971 2.000 7.119 1.00 93.19 98 THR A N 1
ATOM 761 C CA . THR A 1 98 ? 4.521 1.233 5.997 1.00 93.19 98 THR A CA 1
ATOM 762 C C . THR A 1 98 ? 4.694 2.114 4.760 1.00 93.19 98 THR A C 1
ATOM 764 O O . THR A 1 98 ? 5.779 2.143 4.172 1.00 93.19 98 THR A O 1
ATOM 767 N N . LEU A 1 99 ? 3.675 2.901 4.398 1.00 91.88 99 LEU A N 1
ATOM 768 C CA . LEU A 1 99 ? 3.735 3.833 3.270 1.00 91.88 99 LEU A CA 1
ATOM 769 C C . LEU A 1 99 ? 4.759 4.946 3.479 1.00 91.88 99 LEU A C 1
ATOM 771 O O . LEU A 1 99 ? 5.429 5.337 2.524 1.00 91.88 99 LEU A O 1
ATOM 775 N N . LYS A 1 100 ? 4.916 5.440 4.709 1.00 94.38 100 LYS A N 1
ATOM 776 C CA . LYS A 1 100 ? 5.925 6.446 5.044 1.00 94.38 100 LYS A CA 1
ATOM 777 C C . LYS A 1 100 ? 7.337 5.917 4.802 1.00 94.38 100 LYS A C 1
ATOM 779 O O . LYS A 1 100 ? 8.098 6.536 4.060 1.00 94.38 100 LYS A O 1
ATOM 784 N N . LYS A 1 101 ? 7.652 4.734 5.343 1.00 93.25 101 LYS A N 1
ATOM 785 C CA . LYS A 1 101 ? 8.948 4.056 5.144 1.00 93.25 101 LYS A CA 1
ATOM 786 C C . LYS A 1 101 ? 9.201 3.757 3.663 1.00 93.25 101 LYS A C 1
ATOM 788 O O . LYS A 1 101 ? 10.297 4.003 3.161 1.00 93.25 101 LYS A O 1
ATOM 793 N N . ALA A 1 102 ? 8.186 3.272 2.945 1.00 89.19 102 ALA A N 1
ATOM 794 C CA . ALA A 1 102 ? 8.278 3.017 1.508 1.00 89.19 102 ALA A CA 1
ATOM 795 C C . ALA A 1 102 ? 8.480 4.312 0.701 1.00 89.19 102 ALA A C 1
ATOM 797 O O . ALA A 1 102 ? 9.279 4.336 -0.233 1.00 89.19 102 ALA A O 1
ATOM 798 N N . GLY A 1 103 ? 7.804 5.401 1.075 1.00 90.62 103 GLY A N 1
ATOM 799 C CA . GLY A 1 103 ? 7.961 6.721 0.466 1.00 90.62 103 GLY A CA 1
ATOM 800 C C . GLY A 1 103 ? 9.370 7.284 0.633 1.00 90.62 103 GLY A C 1
ATOM 801 O O . GLY A 1 103 ? 9.939 7.778 -0.339 1.00 90.62 103 GLY A O 1
ATOM 802 N N . GLU A 1 104 ? 9.966 7.139 1.817 1.00 91.69 104 GLU A N 1
ATOM 803 C CA . GLU A 1 104 ? 11.360 7.521 2.084 1.00 91.69 104 GLU A CA 1
ATOM 804 C C . GLU A 1 104 ? 12.348 6.664 1.275 1.00 91.69 104 GLU A C 1
ATOM 806 O O . GLU A 1 104 ? 13.215 7.203 0.586 1.00 91.69 104 GLU A O 1
ATOM 811 N N . LEU A 1 105 ? 12.181 5.336 1.287 1.00 88.06 105 LEU A N 1
ATOM 812 C CA . LEU A 1 105 ? 13.056 4.395 0.578 1.00 88.06 105 LEU A CA 1
ATOM 813 C C . LEU A 1 105 ? 13.020 4.590 -0.946 1.00 88.06 105 LEU A C 1
ATOM 815 O O . LEU A 1 105 ? 14.050 4.554 -1.625 1.00 88.06 105 LEU A O 1
ATOM 819 N N . LEU A 1 106 ? 11.823 4.781 -1.498 1.00 88.12 106 LEU A N 1
ATOM 820 C CA . LEU A 1 106 ? 11.607 4.900 -2.938 1.00 88.12 106 LEU A CA 1
ATOM 821 C C . LEU A 1 106 ? 11.721 6.346 -3.433 1.00 88.12 106 LEU A C 1
ATOM 823 O O . LEU A 1 106 ? 11.722 6.547 -4.647 1.00 88.12 106 LEU A O 1
ATOM 827 N N . ALA A 1 107 ? 11.873 7.317 -2.524 1.00 90.75 107 ALA A N 1
ATOM 828 C CA . ALA A 1 107 ? 11.794 8.752 -2.790 1.00 90.75 107 ALA A CA 1
ATOM 829 C C . ALA A 1 107 ? 10.492 9.130 -3.525 1.00 90.75 107 ALA A C 1
ATOM 831 O O . ALA A 1 107 ? 10.513 9.846 -4.525 1.00 90.75 107 ALA A O 1
ATOM 832 N N . SER A 1 108 ? 9.357 8.615 -3.037 1.00 90.06 108 SER A N 1
ATOM 833 C CA . SER A 1 108 ? 8.029 8.812 -3.626 1.00 90.06 108 SER A CA 1
ATOM 834 C C . SER A 1 108 ? 7.167 9.743 -2.765 1.00 90.06 108 SER A C 1
ATOM 836 O O . SER A 1 108 ? 6.546 9.284 -1.800 1.00 90.06 108 SER A O 1
ATOM 838 N N . PRO A 1 109 ? 7.030 11.034 -3.139 1.00 90.50 109 PRO A N 1
ATOM 839 C CA . PRO A 1 109 ? 6.129 11.965 -2.457 1.00 90.50 109 PRO A CA 1
ATOM 840 C C . PRO A 1 109 ? 4.671 11.495 -2.460 1.00 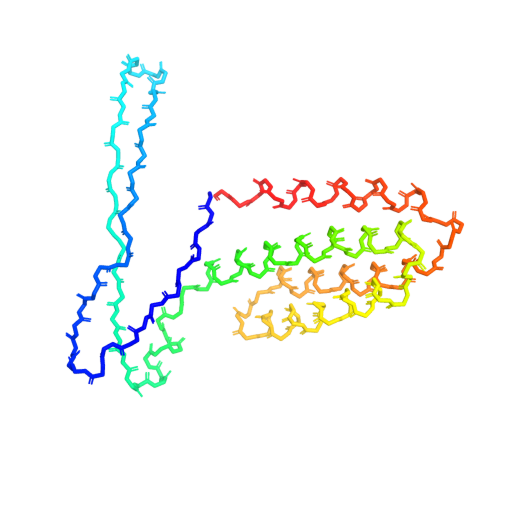90.50 109 PRO A C 1
ATOM 842 O O . PRO A 1 109 ? 3.896 11.852 -1.575 1.00 90.50 109 PRO A O 1
ATOM 845 N N . ARG A 1 110 ? 4.285 10.688 -3.457 1.00 87.56 110 ARG A N 1
ATOM 846 C CA . ARG A 1 110 ? 2.934 10.134 -3.578 1.00 87.56 110 ARG A CA 1
ATOM 847 C C . ARG A 1 110 ? 2.629 9.152 -2.446 1.00 87.56 110 ARG A C 1
ATOM 849 O O . ARG A 1 110 ? 1.568 9.268 -1.840 1.00 87.56 110 ARG A O 1
ATOM 856 N N . LEU A 1 111 ? 3.566 8.256 -2.118 1.00 89.00 111 LEU A N 1
ATOM 857 C CA . LEU A 1 111 ? 3.414 7.327 -0.991 1.00 89.00 111 LEU A CA 1
ATOM 858 C C . LEU A 1 111 ? 3.411 8.067 0.351 1.00 89.00 111 LEU A C 1
ATOM 860 O O . LEU A 1 111 ? 2.572 7.775 1.198 1.00 89.00 111 LEU A O 1
ATOM 864 N N . THR A 1 112 ? 4.269 9.080 0.518 1.00 91.62 112 THR A N 1
ATOM 865 C CA . THR A 1 112 ? 4.270 9.928 1.722 1.00 91.62 112 THR A CA 1
ATOM 866 C C . THR A 1 112 ? 2.929 10.640 1.911 1.00 91.62 112 THR A C 1
ATOM 868 O O . THR A 1 112 ? 2.350 10.591 2.990 1.00 91.62 112 THR A O 1
ATOM 871 N N . LYS A 1 113 ? 2.366 11.226 0.849 1.00 90.44 113 LYS A N 1
ATOM 872 C CA . LYS A 1 113 ? 1.049 11.872 0.913 1.00 90.44 113 LYS A CA 1
ATOM 873 C C . LYS A 1 113 ? -0.083 10.880 1.205 1.00 90.44 113 LYS A C 1
ATOM 875 O O . LYS A 1 113 ? -1.053 11.216 1.886 1.00 90.44 113 LYS A O 1
ATOM 880 N N . TYR A 1 114 ? 0.012 9.657 0.683 1.00 90.06 114 TYR A N 1
ATOM 881 C CA . TYR A 1 114 ? -0.985 8.630 0.973 1.00 90.06 114 TYR A CA 1
ATOM 882 C C . TYR A 1 114 ? -0.880 8.159 2.436 1.00 90.06 114 TYR A C 1
ATOM 884 O O . TYR A 1 114 ? -1.908 8.036 3.097 1.00 90.06 114 TYR A O 1
ATOM 892 N N . SER A 1 115 ? 0.330 8.041 2.995 1.00 92.38 115 SER A N 1
ATOM 893 C CA . SER A 1 115 ? 0.531 7.834 4.440 1.00 92.38 115 SER A CA 1
ATOM 894 C C . SER A 1 115 ? -0.219 8.874 5.272 1.00 92.38 115 SER A C 1
ATOM 896 O O . SER A 1 115 ? -1.027 8.506 6.116 1.00 92.38 115 SER A O 1
ATOM 898 N N . GLU A 1 116 ? -0.030 10.166 4.991 1.00 91.94 116 GLU A N 1
ATOM 899 C CA . GLU A 1 116 ? -0.714 11.256 5.712 1.00 91.94 116 GLU A CA 1
ATOM 900 C C . GLU A 1 116 ? -2.246 11.137 5.631 1.00 91.94 116 GLU A C 1
ATOM 902 O O . GLU A 1 116 ? -2.965 11.418 6.589 1.00 91.94 116 GLU A O 1
ATOM 907 N N . THR A 1 117 ? -2.763 10.683 4.486 1.00 89.69 117 THR A N 1
ATOM 908 C CA . THR A 1 117 ? -4.204 10.457 4.292 1.00 89.69 117 THR A CA 1
ATOM 909 C C . THR A 1 117 ? -4.712 9.287 5.141 1.00 89.69 117 THR A C 1
ATOM 911 O O . THR A 1 117 ? -5.823 9.348 5.676 1.00 89.69 117 THR A O 1
ATOM 914 N N . LEU A 1 118 ? -3.917 8.221 5.287 1.00 89.12 118 LEU A N 1
ATOM 915 C CA . LEU A 1 118 ? -4.252 7.092 6.156 1.00 89.12 118 LEU A CA 1
ATOM 916 C C . LEU A 1 118 ? -4.185 7.481 7.637 1.00 89.12 118 LEU A C 1
ATOM 918 O O . LEU A 1 118 ? -5.105 7.128 8.367 1.00 89.12 118 LEU A O 1
ATOM 922 N N . GLU A 1 119 ? -3.205 8.285 8.059 1.00 92.50 119 GLU A N 1
ATOM 923 C CA . GLU A 1 119 ? -3.131 8.824 9.431 1.00 92.50 119 GLU A CA 1
ATOM 924 C C . GLU A 1 119 ? -4.371 9.672 9.765 1.00 92.50 119 GLU A C 1
ATOM 926 O O . GLU A 1 119 ? -5.001 9.505 10.811 1.00 92.50 119 GLU A O 1
ATOM 931 N N . GLN A 1 120 ? -4.796 10.547 8.849 1.00 88.62 120 GLN A N 1
ATOM 932 C CA . GLN A 1 120 ? -6.034 11.320 9.012 1.00 88.62 120 GLN A CA 1
ATOM 933 C C . GLN A 1 120 ? -7.276 10.417 9.039 1.00 88.62 120 GLN A C 1
ATOM 935 O O . GLN A 1 120 ? -8.212 10.646 9.812 1.00 88.62 120 GLN A O 1
ATOM 940 N N . SER A 1 121 ? -7.294 9.365 8.219 1.00 85.62 121 SER A N 1
ATOM 941 C CA . SER A 1 121 ? -8.376 8.376 8.223 1.00 85.62 121 SER A CA 1
ATOM 942 C C . SER A 1 121 ? -8.439 7.632 9.560 1.00 85.62 121 SER A C 1
ATOM 944 O O . SER A 1 121 ? -9.525 7.465 10.106 1.00 85.62 121 SER A O 1
ATOM 946 N N . ALA A 1 122 ? -7.294 7.253 10.129 1.00 88.94 122 ALA A N 1
ATOM 947 C CA . ALA A 1 122 ? -7.186 6.592 11.426 1.00 88.94 122 ALA A CA 1
ATOM 948 C C . ALA A 1 122 ? -7.664 7.484 12.584 1.00 88.94 122 ALA A C 1
ATOM 950 O O . ALA A 1 122 ? -8.294 7.007 13.523 1.00 88.94 122 ALA A O 1
ATOM 951 N N . GLN A 1 123 ? -7.436 8.797 12.508 1.00 87.56 123 GLN A N 1
ATOM 952 C CA . GLN A 1 123 ? -7.952 9.749 13.499 1.00 87.56 123 GLN A CA 1
ATOM 953 C C . GLN A 1 123 ? -9.467 9.948 13.379 1.00 87.56 123 GLN A C 1
ATOM 955 O O . GLN A 1 123 ? -10.183 10.027 14.375 1.00 87.56 123 GLN A O 1
ATOM 960 N N . THR A 1 124 ? -9.974 10.036 12.150 1.00 84.88 124 THR A N 1
ATOM 961 C CA . THR A 1 124 ? -11.396 10.304 11.902 1.00 84.88 124 THR A CA 1
ATOM 962 C C . THR A 1 124 ? -12.275 9.066 12.048 1.00 84.88 124 THR A C 1
ATOM 964 O O . THR A 1 124 ? -13.472 9.212 12.306 1.00 84.88 124 THR A O 1
ATOM 967 N N . ILE A 1 125 ? -11.710 7.855 11.942 1.00 82.25 125 ILE A N 1
ATOM 968 C CA . ILE A 1 125 ? -12.470 6.607 12.070 1.00 82.25 125 ILE A CA 1
ATOM 969 C C . ILE A 1 125 ? -13.112 6.470 13.448 1.00 82.25 125 ILE A C 1
ATOM 971 O O . ILE A 1 125 ? -14.168 5.866 13.542 1.00 82.25 125 ILE A O 1
ATOM 975 N N . GLU A 1 126 ? -12.563 7.070 14.504 1.00 79.12 126 GLU A N 1
ATOM 976 C CA . GLU A 1 126 ? -13.121 7.019 15.864 1.00 79.12 126 GLU A CA 1
ATOM 977 C C . GLU A 1 126 ? -14.346 7.933 16.058 1.00 79.12 126 GLU A C 1
ATOM 979 O O . GLU A 1 126 ? -15.102 7.756 17.012 1.00 79.12 126 GLU A O 1
ATOM 984 N N . ASN A 1 127 ? -14.601 8.878 15.146 1.00 81.00 127 ASN A N 1
ATOM 985 C CA . ASN A 1 127 ? -15.682 9.851 15.293 1.00 81.00 127 ASN A CA 1
ATOM 986 C C . ASN A 1 127 ? -17.012 9.341 14.711 1.00 81.00 127 ASN A C 1
ATOM 988 O O . ASN A 1 127 ? -17.279 9.469 13.514 1.00 81.00 127 ASN A O 1
ATOM 992 N N . ASP A 1 128 ? -17.883 8.826 15.581 1.00 71.19 128 ASP A N 1
ATOM 993 C CA . ASP A 1 128 ? -19.212 8.315 15.210 1.00 71.19 128 ASP A CA 1
ATOM 994 C C . ASP A 1 128 ? -20.094 9.361 14.500 1.00 71.19 128 ASP A C 1
ATOM 996 O O . ASP A 1 128 ? -20.822 9.023 13.566 1.00 71.19 128 ASP A O 1
ATOM 1000 N N . ALA A 1 129 ? -20.016 10.639 14.893 1.00 70.19 129 ALA A N 1
ATOM 1001 C CA . ALA A 1 129 ? -20.852 11.697 14.319 1.00 70.19 129 ALA A CA 1
ATOM 1002 C C . ALA A 1 129 ? -20.477 12.028 12.864 1.00 70.19 129 ALA A C 1
ATOM 1004 O O . ALA A 1 129 ? -21.328 12.470 12.094 1.00 70.19 129 ALA A O 1
ATOM 1005 N N . GLN A 1 130 ? -19.219 11.792 12.481 1.00 67.44 130 GLN A N 1
ATOM 1006 C CA . GLN A 1 130 ? -18.697 12.076 11.141 1.00 67.44 130 GLN A CA 1
ATOM 1007 C C . GLN A 1 130 ? -18.568 10.822 10.263 1.00 67.44 130 GLN A C 1
ATOM 1009 O O . GLN A 1 130 ? -18.314 10.936 9.063 1.00 67.44 130 GLN A O 1
ATOM 1014 N N . TRP A 1 131 ? -18.787 9.622 10.816 1.00 70.00 131 TRP A N 1
ATOM 1015 C CA . TRP A 1 131 ? -18.560 8.358 10.109 1.00 70.00 131 TRP A CA 1
ATOM 1016 C C . TRP A 1 131 ? -19.354 8.237 8.805 1.00 70.00 131 TRP A C 1
ATOM 1018 O O . TRP A 1 131 ? -18.798 7.866 7.776 1.00 70.00 131 TRP A O 1
ATOM 1028 N N . ASN A 1 132 ? -20.639 8.599 8.805 1.00 69.12 132 ASN A N 1
ATOM 1029 C CA . ASN A 1 132 ? -21.492 8.453 7.619 1.00 69.12 132 ASN A CA 1
ATOM 1030 C C . ASN A 1 132 ? -21.090 9.373 6.453 1.00 69.12 132 ASN A C 1
ATOM 1032 O O . ASN A 1 132 ? -21.266 9.004 5.288 1.00 69.12 132 ASN A O 1
ATOM 1036 N N . GLU A 1 133 ? -20.560 10.558 6.754 1.00 67.56 133 GLU A N 1
ATOM 1037 C CA . GLU A 1 133 ? -20.082 11.518 5.755 1.00 67.56 133 GLU A CA 1
ATOM 1038 C C . GLU A 1 133 ? -18.693 11.104 5.243 1.00 67.56 133 GLU A C 1
ATOM 1040 O O . GLU A 1 133 ? -18.494 10.937 4.034 1.00 67.56 133 GLU A O 1
ATOM 1045 N N . ASN A 1 134 ? -17.789 10.763 6.166 1.00 67.75 134 ASN A N 1
ATOM 1046 C CA . ASN A 1 134 ? -16.437 10.293 5.864 1.00 67.75 134 ASN A CA 1
ATOM 1047 C C . ASN A 1 134 ? -16.432 8.960 5.103 1.00 67.75 134 ASN A C 1
ATOM 1049 O O . ASN A 1 134 ? -15.624 8.771 4.198 1.00 67.75 134 ASN A O 1
ATOM 1053 N N . ARG A 1 135 ? -17.372 8.046 5.378 1.00 69.75 135 ARG A N 1
ATOM 1054 C CA . ARG A 1 135 ? -17.517 6.768 4.661 1.00 69.75 135 ARG A CA 1
ATOM 1055 C C . ARG A 1 135 ? -17.680 6.978 3.158 1.00 69.75 135 ARG A C 1
ATOM 1057 O O . ARG A 1 135 ? -17.023 6.302 2.364 1.00 69.75 135 ARG A O 1
ATOM 1064 N N . LYS A 1 136 ? -18.559 7.901 2.753 1.00 69.00 136 LYS A N 1
ATOM 1065 C CA . LYS A 1 136 ? -18.815 8.182 1.331 1.00 69.00 136 LYS A CA 1
ATOM 1066 C C . LYS A 1 136 ? -17.581 8.777 0.662 1.00 69.00 136 LYS A C 1
ATOM 1068 O O . LYS A 1 136 ? -17.218 8.357 -0.436 1.00 69.00 136 LYS A O 1
ATOM 1073 N N . GLN A 1 137 ? -16.915 9.704 1.344 1.00 68.50 137 GLN A N 1
ATOM 1074 C CA . GLN A 1 137 ? -15.725 10.368 0.826 1.00 68.50 137 GLN A CA 1
ATOM 1075 C C . GLN A 1 137 ? -14.519 9.420 0.726 1.00 68.50 137 GLN A C 1
ATOM 1077 O O . GLN A 1 137 ? -13.829 9.412 -0.295 1.00 68.50 137 GLN A O 1
ATOM 1082 N N . ASN A 1 138 ? -14.320 8.553 1.720 1.00 66.00 138 ASN A N 1
ATOM 1083 C CA . ASN A 1 138 ? -13.261 7.542 1.728 1.00 66.00 138 ASN A CA 1
ATOM 1084 C C . ASN A 1 138 ? -13.485 6.492 0.638 1.00 66.00 138 ASN A C 1
ATOM 1086 O O . ASN A 1 138 ? -12.558 6.155 -0.095 1.00 66.00 138 ASN A O 1
ATOM 1090 N N . THR A 1 139 ? -14.733 6.052 0.455 1.00 64.88 139 THR A N 1
ATOM 1091 C CA . THR A 1 139 ? -15.096 5.136 -0.635 1.00 64.88 139 THR A CA 1
ATOM 1092 C C . THR A 1 139 ? -14.809 5.774 -1.998 1.00 64.88 139 THR A C 1
ATOM 1094 O O . THR A 1 139 ? -14.163 5.159 -2.841 1.00 64.88 139 THR A O 1
ATOM 1097 N N . SER A 1 140 ? -15.223 7.028 -2.213 1.00 61.06 140 SER A N 1
ATOM 1098 C CA . SER A 1 140 ? -14.990 7.736 -3.481 1.00 61.06 140 SER A CA 1
ATOM 1099 C C . SER A 1 140 ? -13.504 7.964 -3.776 1.00 61.06 140 SER A C 1
ATOM 1101 O O . SER A 1 140 ? -13.090 7.855 -4.929 1.00 61.06 140 SER A O 1
ATOM 1103 N N . THR A 1 141 ? -12.707 8.282 -2.754 1.00 62.94 141 THR A N 1
ATOM 1104 C CA . THR A 1 141 ? -11.254 8.479 -2.887 1.00 62.94 141 THR A CA 1
ATOM 1105 C C . THR A 1 141 ? -10.544 7.166 -3.215 1.00 62.94 141 THR A C 1
ATOM 1107 O O . THR A 1 141 ? -9.671 7.139 -4.076 1.00 62.94 141 THR A O 1
ATOM 1110 N N . MET A 1 142 ? -10.959 6.050 -2.610 1.00 58.06 142 MET A N 1
ATOM 1111 C CA . MET A 1 142 ? -10.419 4.728 -2.937 1.00 58.06 142 MET A CA 1
ATOM 1112 C C . MET A 1 142 ? -10.632 4.385 -4.421 1.00 58.06 142 MET A C 1
ATOM 1114 O O . MET A 1 142 ? -9.691 3.984 -5.104 1.00 58.06 142 MET A O 1
ATOM 1118 N N . PHE A 1 143 ? -11.840 4.616 -4.949 1.00 57.03 143 PHE A N 1
ATOM 1119 C CA . PHE A 1 143 ? -12.163 4.333 -6.353 1.00 57.03 143 PHE A CA 1
ATOM 1120 C C . PHE A 1 143 ? -11.353 5.168 -7.359 1.00 57.03 143 PHE A C 1
ATOM 1122 O O . PHE A 1 143 ? -11.033 4.669 -8.438 1.00 57.03 143 PHE A O 1
ATOM 1129 N N . SER A 1 144 ? -10.996 6.415 -7.035 1.00 55.69 144 SER A N 1
ATOM 1130 C CA . SER A 1 144 ? -10.200 7.262 -7.935 1.00 55.69 144 SER A CA 1
ATOM 1131 C C . SER A 1 144 ? -8.711 6.897 -7.940 1.00 55.69 144 SER A C 1
ATOM 1133 O O . SER A 1 144 ? -8.045 7.046 -8.968 1.00 55.69 144 SER A O 1
ATOM 1135 N N . VAL A 1 145 ? -8.184 6.371 -6.830 1.00 52.75 145 VAL A N 1
ATOM 1136 C CA . VAL A 1 145 ? -6.801 5.874 -6.748 1.00 52.75 145 VAL A CA 1
ATOM 1137 C C . VAL A 1 145 ? -6.643 4.571 -7.534 1.00 52.75 145 VAL A C 1
ATOM 1139 O O . VAL A 1 145 ? -5.663 4.422 -8.260 1.00 52.75 145 VAL A O 1
ATOM 1142 N N . SER A 1 146 ? -7.634 3.672 -7.490 1.00 44.78 146 SER A N 1
ATOM 1143 C CA . SER A 1 146 ? -7.607 2.407 -8.245 1.00 44.78 146 SER A CA 1
ATOM 1144 C C . SER A 1 146 ? -7.596 2.584 -9.772 1.00 44.78 146 SER A C 1
ATOM 1146 O O . SER A 1 146 ? -7.171 1.675 -10.479 1.00 44.78 146 SER A O 1
ATOM 1148 N N . PHE A 1 147 ? -8.049 3.732 -10.290 1.00 39.31 147 PHE A N 1
ATOM 1149 C CA . PHE A 1 147 ? -8.129 4.007 -11.732 1.00 39.31 147 PHE A CA 1
ATOM 1150 C C . PHE A 1 147 ? -6.894 4.712 -12.316 1.00 39.31 147 PHE A C 1
ATOM 1152 O O . PHE A 1 147 ? -6.683 4.649 -13.522 1.00 39.31 147 PHE A O 1
ATOM 1159 N N . ASN A 1 148 ? -6.065 5.361 -11.492 1.00 37.44 148 ASN A N 1
ATOM 1160 C CA . ASN A 1 148 ? -4.876 6.095 -11.959 1.00 37.44 148 ASN A CA 1
ATOM 1161 C C . ASN A 1 148 ? -3.618 5.220 -12.107 1.00 37.44 148 ASN A C 1
ATOM 1163 O O . ASN A 1 148 ? -2.533 5.737 -12.359 1.00 37.44 148 ASN A O 1
ATOM 1167 N N . VAL A 1 149 ? -3.750 3.901 -11.964 1.00 36.84 149 VAL A N 1
ATOM 1168 C CA . VAL A 1 149 ? -2.691 2.937 -12.282 1.00 36.84 149 VAL A CA 1
ATOM 1169 C C . VAL A 1 149 ? -2.874 2.517 -13.746 1.00 36.84 149 VAL A C 1
ATOM 1171 O O . VAL A 1 149 ? -3.464 1.475 -14.031 1.00 36.84 149 VAL A O 1
ATOM 1174 N N . SER A 1 150 ? -2.467 3.383 -14.678 1.00 32.22 150 SER A N 1
ATOM 1175 C CA . SER A 1 150 ? -2.414 3.116 -16.127 1.00 32.22 150 SER A CA 1
ATOM 1176 C C . SER A 1 150 ? -1.018 3.387 -16.658 1.00 32.22 150 SER A C 1
ATOM 1178 O O . SER A 1 150 ? -0.469 4.451 -16.296 1.00 32.22 150 SER A O 1
#

=== Feature glossary ===
A reading guide for the features in this record.

Start from the sequence.

  · Sequence gives the chain of amino acids in standard one-letter code (A=alanine, C=cysteine, …, Y=tyrosine), read N→C. It is the only feature that is directly encoded by the gene; all structural features are derived from the folded form of this sequence.

Fold it, and you get atomic coordinates and the backbone conformation that goes with them.

  · Structure coordinates are given as an mmCIF _atom_site loop: one row per atom with element, residue name, chain id, sequence number, and x/y/z position in Å. Only the four main-chain atoms per residue are included here; side chains are omitted to keep the record compact.

  · Backbone dihedral angles. Every residue except chain termini has a φ (preceding-C → N → Cα → C) and a ψ (N → Cα → C → next-N). They are reported in degrees following the IUPAC sign convention. Secondary structure is essentially a statement about which (φ, ψ) basin each residue occupies.

  · Eight-state secondary structure (DSSP): H is the canonical α-helix, G the tighter 3₁₀-helix, I the wider π-helix; E/B are β-structure, T and S are turns and bends, and '-' is everything else. DSSP derives these from the pattern of main-chain N–H···O=C hydrogen bonds, not from the sequence.

  · SS3 is a coarse helix/strand/coil call (letters a/b/c) made by the P-SEA algorithm from inter-Cα distances and dihedrals. It is less detailed than DSSP but needs only Cα positions.

Summarize the fold with a handful of shape descriptors and a per-residue structural alphabet.

  · Radius of gyration (Rg) is the root-mean-square distance of Cα atoms from their centroid — a single number for overall size and compactness. A globular domain of N residues has Rg ≈ 2.2·N^0.38 Å; an extended or disordered chain has a much larger Rg. The Cα contact count is the number of residue pairs whose Cα atoms are within 8 Å and are more than four positions apart in sequence — a standard proxy for tertiary packing density. The bounding box is the smallest axis-aligned box enclosing all Cα atoms.

  · 3Di is Foldseek's structural alphabet. Each residue is assigned one of twenty discrete states based on how its Cα sits relative to its spatial (not sequential) neighbors. Aligning 3Di strings finds structural homologs roughly as well as full 3D superposition, but orders of magnitude faster.

  · Solvent-accessible surface area (SASA) is the area in Å² traced out by the centre of a 1.4 Å probe sphere (a water molecule) rolled over the protein's van der Waals surface (Shrake–Rupley / Lee–Richards construction). Buried residues have near-zero SASA; fully exposed residues can exceed 200 Å². The total SASA scales roughly with the number of surface residues.

Ask how reliable the model is.

  · For AlphaFold models, the B-factor field carries pLDDT — the model's own estimate of local accuracy on a 0–100 scale. Regions with pLDDT<50 should be treated as essentially unmodeled; they often correspond to intrinsically disordered segments.

  · For experimental (PDB) structures, the B-factor (temperature factor) quantifies the positional spread of each atom in the crystal — a combination of thermal vibration and static disorder — in units of Å². High B-factors mark flexible loops or poorly resolved regions; low B-factors mark the rigid, well-ordered core.

  · Predicted Aligned Error (PAE) is an AlphaFold confidence matrix: entry (i, j) is the expected error in the position of residue j, in ångströms, when the prediction is superimposed on the true structure at residue i. Low PAE within a block of residues means that block is internally rigid and well-predicted; high PAE between two blocks means their relative placement is uncertain even if each block individually is confident.

Place it in context: what it resembles, what it is annotated as, and how it looks.

  · Structural nearest neighbors (via Foldseek easy-search vs the PDB). Reported per hit: target PDB id, E-value, and alignment TM-score. A TM-score above ~0.5 is the conventional threshold for 'same fold'.

  · Functional annotations link the protein to curated databases. InterPro entries identify conserved domains and families by matching the sequence against member-database signatures (Pfam, PROSITE, CDD, …). Gene Ontology (GO) terms describe molecular function, biological process, and cellular component in a controlled vocabulary. CATH places the structure in a hierarchical fold classification (Class/Architecture/Topology/Homologous-superfamily). The organism is the source species.

  · The contact map is a binary N×N matrix image: pixel (i, j) is dark where Cα_i and Cα_j are within 8 Å and |i−j|>4. Because the |i−j|>4 filter removes local helical contacts, off-diagonal stripes parallel to the main diagonal indicate parallel β-sheets; stripes perpendicular to it indicate antiparallel β-sheets. The Ramachandran plot scatters every residue's (φ, ψ) pair against the sterically allowed regions. The PAE heatmap renders the predicted-aligned-error matrix.

  · Six rendered views show the 3D structure from the faces of a cube — i.e. along ±x, ±y, ±z. Rendering representation is drawn randomly per protein from cartoon (secondary-structure ribbons), sticks (backbone bonds), or molecular surface; coloring is either N→C rainbow (blue at the N-terminus through red at the C-terminus) or one color per chain.